Protein AF-A0A1H2PYZ9-F1 (afdb_monomer)

Mean predicted aligned error: 6.74 Å

Sequence (56 aa):
MTDNTFAQLWNAIDDLPLVFKVDLLHWDKLTDERLKTKILREGQLFYPLQQQVRSG

Solvent-accessible surface area (backbone atoms only — not comparable to full-atom values): 3942 Å² total; per-residue (Å²): 135,54,71,66,61,51,51,54,52,49,51,60,58,68,71,45,94,57,97,62,91,82,90,83,76,62,72,94,73,60,79,57,62,69,58,50,52,47,47,70,72,72,54,81,86,87,75,64,81,78,68,75,79,78,82,129

Foldseek 3Di:
DDPVVVVVVVVVQVPDPDPDDDDDDDVVPDPPPVVVVCCVVPPDDPDDPVVVPPDD

Secondary structure (DSSP, 8-state):
--HHHHHHHHHHHHTS--SS------GGG---HHHHHHHHHH---SS-GGGGGS--

Structure (mmCIF, N/CA/C/O backbone):
data_AF-A0A1H2PYZ9-F1
#
_entry.id   AF-A0A1H2PYZ9-F1
#
loop_
_atom_site.group_PDB
_atom_site.id
_atom_site.type_symbol
_atom_site.label_atom_id
_atom_site.label_alt_id
_atom_site.label_comp_id
_atom_site.label_asym_id
_atom_site.label_entity_id
_atom_site.label_seq_id
_atom_site.pdbx_PDB_ins_code
_atom_site.Cartn_x
_atom_site.Cartn_y
_atom_site.Cartn_z
_atom_site.occupancy
_atom_site.B_iso_or_equiv
_atom_site.auth_seq_id
_atom_site.auth_comp_id
_atom_site.auth_asym_id
_atom_site.auth_atom_id
_atom_site.pdbx_PDB_model_num
ATOM 1 N N . MET A 1 1 ? 12.48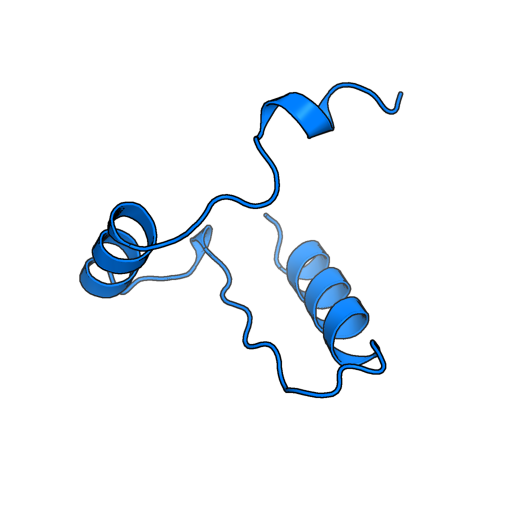0 -1.330 -2.964 1.00 75.62 1 MET A N 1
ATOM 2 C CA . MET A 1 1 ? 12.073 -2.646 -2.411 1.00 75.62 1 MET A CA 1
ATOM 3 C C . MET A 1 1 ? 12.115 -3.680 -3.533 1.00 75.62 1 MET A C 1
ATOM 5 O O . MET A 1 1 ? 11.905 -3.294 -4.673 1.00 75.62 1 MET A O 1
ATOM 9 N N . THR A 1 2 ? 12.452 -4.947 -3.258 1.00 86.88 2 THR A N 1
ATOM 10 C CA . THR A 1 2 ? 12.372 -6.004 -4.290 1.00 86.88 2 THR A CA 1
ATOM 11 C C . THR A 1 2 ? 10.973 -6.612 -4.332 1.00 86.88 2 THR A C 1
ATOM 13 O O . THR A 1 2 ? 10.276 -6.617 -3.317 1.00 86.88 2 THR A O 1
ATOM 16 N N . ASP A 1 3 ? 10.596 -7.193 -5.469 1.00 87.69 3 ASP A N 1
ATOM 17 C CA . ASP A 1 3 ? 9.292 -7.847 -5.648 1.00 87.69 3 ASP A CA 1
ATOM 18 C C . ASP A 1 3 ? 9.043 -8.965 -4.640 1.00 87.69 3 ASP A C 1
ATOM 20 O O . ASP A 1 3 ? 7.942 -9.090 -4.111 1.00 87.69 3 ASP A O 1
ATOM 24 N N . ASN A 1 4 ? 10.077 -9.751 -4.335 1.00 90.88 4 ASN A N 1
ATOM 25 C CA . ASN A 1 4 ? 9.975 -10.842 -3.372 1.00 90.88 4 ASN A CA 1
ATOM 26 C C . ASN A 1 4 ? 9.714 -10.305 -1.956 1.00 90.88 4 ASN A C 1
ATOM 28 O O . ASN A 1 4 ? 8.806 -10.766 -1.271 1.00 90.88 4 ASN A O 1
ATOM 32 N N . THR A 1 5 ? 10.447 -9.264 -1.544 1.00 88.75 5 THR A N 1
ATOM 33 C CA . THR A 1 5 ? 10.217 -8.603 -0.250 1.00 88.75 5 THR A CA 1
ATOM 34 C C . THR A 1 5 ? 8.806 -8.024 -0.158 1.00 88.75 5 THR A C 1
ATOM 36 O O . THR A 1 5 ? 8.156 -8.156 0.875 1.00 88.75 5 THR A O 1
ATOM 39 N N . PHE A 1 6 ? 8.310 -7.412 -1.237 1.00 90.06 6 PHE A N 1
ATOM 40 C CA . PHE A 1 6 ? 6.945 -6.895 -1.276 1.00 90.06 6 PHE A CA 1
ATOM 41 C C . PHE A 1 6 ? 5.906 -8.016 -1.152 1.00 90.06 6 PHE A C 1
ATOM 43 O O . PHE A 1 6 ? 4.993 -7.899 -0.342 1.00 90.06 6 PHE A O 1
ATOM 50 N N . ALA A 1 7 ? 6.059 -9.113 -1.900 1.00 90.38 7 ALA A N 1
ATOM 51 C CA . ALA A 1 7 ? 5.140 -10.250 -1.848 1.00 90.38 7 ALA A CA 1
ATOM 52 C C . ALA A 1 7 ? 5.100 -10.906 -0.457 1.00 90.38 7 ALA A C 1
ATOM 54 O O . ALA A 1 7 ? 4.028 -11.243 0.038 1.00 90.38 7 ALA A O 1
ATOM 55 N N . GLN A 1 8 ? 6.252 -11.034 0.206 1.00 92.62 8 GLN A N 1
ATOM 56 C CA . GLN A 1 8 ? 6.324 -11.538 1.580 1.00 92.62 8 GLN A CA 1
ATOM 57 C C . GLN A 1 8 ? 5.565 -10.638 2.563 1.00 92.62 8 GLN A C 1
ATOM 59 O O . GLN A 1 8 ? 4.795 -11.140 3.378 1.00 92.62 8 GLN A O 1
ATOM 64 N N . LEU A 1 9 ? 5.751 -9.316 2.472 1.00 89.50 9 LEU A N 1
ATOM 65 C CA . LEU A 1 9 ? 5.038 -8.353 3.317 1.00 89.50 9 LEU A CA 1
ATOM 66 C C . LEU A 1 9 ? 3.537 -8.333 3.025 1.00 89.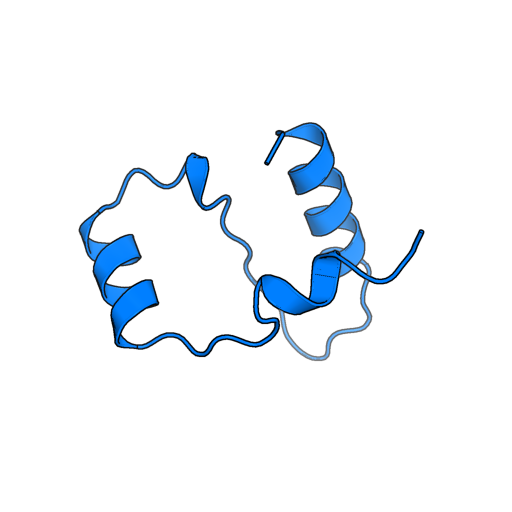50 9 LEU A C 1
ATOM 68 O O . LEU A 1 9 ? 2.743 -8.250 3.957 1.00 89.50 9 LEU A O 1
ATOM 72 N N . TRP A 1 10 ? 3.155 -8.433 1.751 1.00 90.19 10 TRP A N 1
ATOM 73 C CA . TRP A 1 10 ? 1.760 -8.536 1.340 1.00 90.19 10 TRP A CA 1
ATOM 74 C C . TRP A 1 10 ? 1.083 -9.726 2.012 1.00 90.19 10 TRP A C 1
ATOM 76 O O . TRP A 1 10 ? 0.085 -9.542 2.699 1.00 90.19 10 TRP A O 1
ATOM 86 N N . ASN A 1 11 ? 1.657 -10.924 1.865 1.00 90.75 11 ASN A N 1
ATOM 87 C CA . ASN A 1 11 ? 1.084 -12.143 2.436 1.00 90.75 11 ASN A CA 1
ATOM 88 C C . ASN A 1 11 ? 1.006 -12.059 3.964 1.00 90.75 11 ASN A C 1
ATOM 90 O O . ASN A 1 11 ? -0.016 -12.394 4.544 1.00 90.75 11 ASN A O 1
ATOM 94 N N . ALA A 1 12 ? 2.054 -11.541 4.612 1.00 91.44 12 ALA A N 1
ATOM 95 C CA . ALA A 1 12 ? 2.059 -11.384 6.061 1.00 91.44 12 ALA A CA 1
ATOM 96 C C . ALA A 1 12 ? 0.953 -10.442 6.565 1.00 91.44 12 ALA A C 1
ATOM 98 O O . ALA A 1 12 ? 0.443 -10.662 7.656 1.00 91.44 12 ALA A O 1
ATOM 99 N N . ILE A 1 13 ? 0.601 -9.399 5.803 1.00 89.25 13 ILE A N 1
ATOM 100 C CA . ILE A 1 13 ? -0.486 -8.468 6.143 1.00 89.25 13 ILE A CA 1
ATOM 101 C C . ILE A 1 13 ? -1.855 -9.081 5.837 1.00 89.25 13 ILE A C 1
ATOM 103 O O . ILE A 1 13 ? -2.782 -8.872 6.615 1.00 89.25 13 ILE A O 1
ATOM 107 N N . ASP A 1 14 ? -1.977 -9.832 4.742 1.00 87.88 14 ASP A N 1
ATOM 108 C CA . ASP A 1 14 ? -3.208 -10.540 4.367 1.00 87.88 14 ASP A CA 1
ATOM 109 C C . ASP A 1 14 ? -3.581 -11.621 5.397 1.00 87.88 14 ASP A C 1
ATOM 111 O O . ASP A 1 14 ? -4.751 -11.785 5.733 1.00 87.88 14 ASP A O 1
ATOM 115 N N . ASP A 1 15 ? -2.577 -12.281 5.981 1.00 91.69 15 ASP A N 1
ATOM 116 C CA . ASP A 1 15 ? -2.746 -13.286 7.038 1.00 91.69 15 ASP A CA 1
ATOM 117 C C . ASP A 1 15 ? -3.101 -12.685 8.415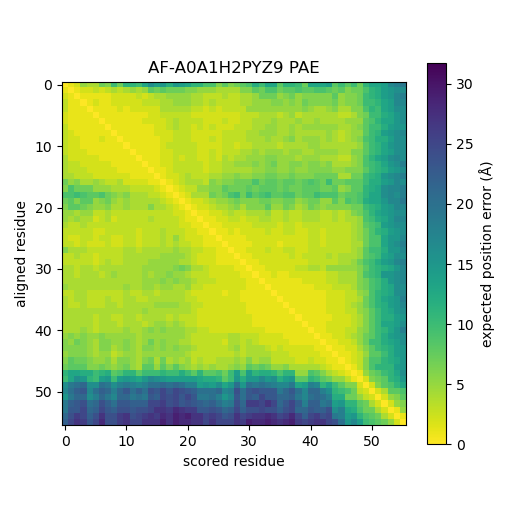 1.00 91.69 15 ASP A C 1
ATOM 119 O O . ASP A 1 15 ? -3.429 -13.421 9.354 1.00 91.69 15 ASP A O 1
ATOM 123 N N . LEU A 1 16 ? -3.029 -11.358 8.590 1.00 90.12 16 LEU A N 1
ATOM 124 C CA . LEU A 1 16 ? -3.396 -10.736 9.861 1.00 90.12 16 LEU A CA 1
ATOM 125 C C . LEU A 1 16 ? -4.916 -10.838 10.084 1.00 90.12 16 LEU A C 1
ATOM 127 O O . LEU A 1 16 ? -5.695 -10.602 9.161 1.00 90.12 16 LEU A O 1
ATOM 131 N N . PRO A 1 17 ? -5.379 -11.086 11.326 1.00 90.56 17 PRO A N 1
ATOM 132 C CA . PRO A 1 17 ? -6.801 -11.115 11.667 1.00 90.56 17 PRO A CA 1
ATOM 133 C C . PRO A 1 17 ? -7.368 -9.689 11.756 1.00 90.56 17 PRO A C 1
ATOM 135 O O . PRO A 1 17 ? -7.830 -9.235 12.8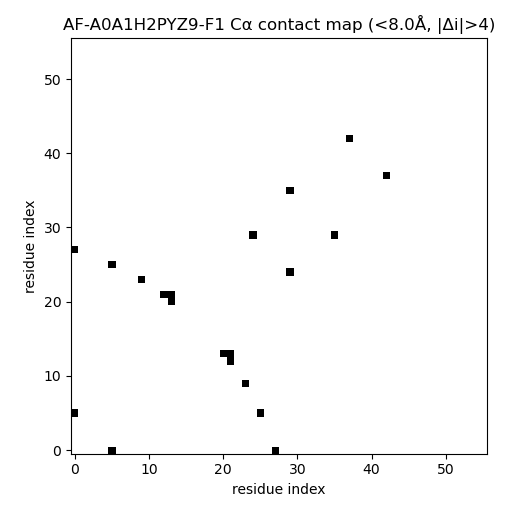06 1.00 90.56 17 PRO A O 1
ATOM 138 N N . LEU A 1 18 ? -7.272 -8.939 10.663 1.00 84.69 18 LEU A N 1
ATOM 139 C CA . LEU A 1 18 ? -7.732 -7.566 10.586 1.00 84.69 18 LEU A CA 1
ATOM 140 C C . LEU A 1 18 ? -9.250 -7.548 10.456 1.00 84.69 18 LEU A C 1
ATOM 142 O O . LEU A 1 18 ? -9.849 -8.273 9.666 1.00 84.69 18 LEU A O 1
ATOM 146 N N . VAL A 1 19 ? -9.880 -6.654 11.214 1.00 88.44 19 VAL A N 1
ATOM 147 C CA . VAL A 1 19 ? -11.330 -6.425 11.132 1.00 88.44 19 VAL A CA 1
ATOM 148 C C . VAL A 1 19 ? -11.714 -5.798 9.781 1.00 88.44 19 VAL A C 1
ATOM 150 O O . VAL A 1 19 ? -12.874 -5.835 9.378 1.00 88.44 19 VAL A O 1
ATOM 153 N N . PHE A 1 20 ? -10.742 -5.224 9.068 1.00 83.88 20 PHE A N 1
ATOM 154 C CA . PHE A 1 20 ? -10.914 -4.585 7.771 1.00 83.88 20 PHE A CA 1
ATOM 155 C C . PHE A 1 20 ? -9.754 -4.913 6.830 1.00 83.88 20 PHE A C 1
ATOM 157 O O . PHE A 1 20 ? -8.622 -5.125 7.260 1.00 83.88 20 PHE A O 1
ATOM 164 N N . LYS A 1 21 ? -10.045 -4.905 5.527 1.00 83.31 21 LYS A N 1
ATOM 165 C CA . LYS A 1 21 ? -9.043 -5.109 4.481 1.00 83.31 21 LYS A CA 1
ATOM 166 C C . LYS A 1 21 ? -8.049 -3.947 4.456 1.00 83.31 21 LYS A C 1
ATOM 168 O O . LYS A 1 21 ? -8.449 -2.784 4.521 1.00 83.31 21 LYS A O 1
ATOM 173 N N . VAL A 1 22 ? -6.771 -4.269 4.291 1.00 87.81 22 VAL A N 1
ATOM 174 C CA . VAL A 1 22 ? -5.707 -3.294 4.038 1.00 87.81 22 VAL A CA 1
ATOM 175 C C . VAL A 1 22 ? -5.226 -3.464 2.605 1.00 87.81 22 VAL A C 1
ATOM 177 O O . VAL A 1 22 ? -4.747 -4.528 2.227 1.00 87.81 22 VAL A O 1
ATOM 180 N N . ASP A 1 23 ? -5.360 -2.411 1.801 1.00 88.25 23 ASP A N 1
ATOM 181 C CA . ASP A 1 23 ? -4.800 -2.379 0.453 1.00 88.25 23 ASP A CA 1
ATOM 182 C C . ASP A 1 23 ? -3.359 -1.860 0.500 1.00 88.25 23 ASP A C 1
ATOM 184 O O . ASP A 1 23 ? -3.063 -0.831 1.113 1.00 88.25 23 ASP A O 1
ATOM 188 N N . LEU A 1 24 ? -2.457 -2.571 -0.172 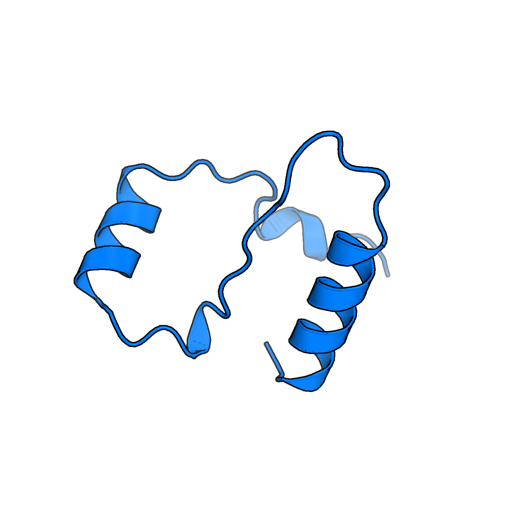1.00 89.19 24 LEU A N 1
ATOM 189 C CA . LEU A 1 24 ? -1.038 -2.237 -0.246 1.00 89.19 24 LEU A CA 1
ATOM 190 C C . LEU A 1 24 ? -0.671 -1.829 -1.671 1.00 89.19 24 LEU A C 1
ATOM 192 O O . LEU A 1 24 ? -1.228 -2.320 -2.651 1.00 89.19 24 LEU A O 1
ATOM 196 N N . LEU A 1 25 ? 0.304 -0.935 -1.799 1.00 90.69 25 LEU A N 1
ATOM 197 C CA . LEU A 1 25 ? 0.826 -0.490 -3.087 1.00 90.69 25 LEU A CA 1
ATOM 198 C C . LEU A 1 25 ? 2.345 -0.600 -3.081 1.00 90.69 25 LEU A C 1
ATOM 200 O O . LEU A 1 25 ? 3.006 -0.180 -2.130 1.00 90.69 25 LEU A O 1
ATOM 204 N N . HIS A 1 26 ? 2.914 -1.121 -4.166 1.00 91.12 26 HIS A N 1
ATOM 205 C CA . HIS A 1 26 ? 4.359 -1.121 -4.343 1.00 91.12 26 HIS A CA 1
ATOM 206 C C . HIS A 1 26 ? 4.812 0.271 -4.792 1.00 91.12 26 HIS A C 1
ATOM 208 O O . HIS A 1 26 ? 4.731 0.602 -5.974 1.00 91.12 26 HIS A O 1
ATOM 214 N N . TRP A 1 27 ? 5.321 1.077 -3.857 1.00 90.38 27 TRP A N 1
ATOM 215 C CA . TRP A 1 27 ? 5.666 2.485 -4.101 1.00 90.38 27 TRP A CA 1
ATOM 216 C C . TRP A 1 27 ? 6.569 2.694 -5.325 1.00 90.38 27 TRP A C 1
ATOM 218 O O . TRP A 1 27 ? 6.239 3.490 -6.202 1.00 90.38 27 TRP A O 1
ATOM 228 N N . ASP A 1 28 ? 7.648 1.911 -5.442 1.00 88.69 28 ASP A N 1
ATOM 229 C CA . ASP A 1 28 ? 8.617 2.056 -6.544 1.00 88.69 28 ASP A CA 1
ATOM 230 C C . ASP A 1 28 ? 8.041 1.697 -7.926 1.00 88.69 28 ASP A C 1
ATOM 232 O O . ASP A 1 28 ? 8.601 2.082 -8.949 1.00 88.69 28 ASP A O 1
ATOM 236 N N . LYS A 1 29 ? 6.925 0.959 -7.967 1.00 91.56 29 LYS A N 1
ATOM 237 C CA . LYS A 1 29 ? 6.253 0.536 -9.203 1.00 91.56 29 LYS A CA 1
ATOM 238 C C . LYS A 1 29 ? 4.993 1.336 -9.501 1.00 91.56 29 LYS A C 1
ATOM 240 O O . LYS A 1 29 ? 4.389 1.146 -10.553 1.00 91.56 29 LYS A O 1
ATOM 245 N N . LEU A 1 30 ? 4.575 2.212 -8.591 1.00 93.19 30 LEU A N 1
ATOM 246 C CA . LEU A 1 30 ? 3.429 3.069 -8.824 1.00 93.19 30 LEU A CA 1
ATOM 247 C C . LEU A 1 30 ? 3.799 4.077 -9.918 1.00 93.19 30 LEU A C 1
ATOM 249 O O . LEU A 1 30 ? 4.727 4.859 -9.747 1.00 93.19 30 LEU A O 1
ATOM 253 N N . THR A 1 31 ? 3.102 4.057 -11.049 1.00 94.94 31 THR A N 1
ATOM 254 C CA . THR A 1 31 ? 3.357 4.983 -12.169 1.00 94.94 31 THR A CA 1
ATOM 255 C C . THR A 1 31 ? 2.410 6.182 -12.174 1.00 94.94 31 THR A C 1
ATOM 257 O O . THR A 1 31 ? 2.615 7.127 -12.929 1.00 94.94 31 THR A O 1
ATOM 260 N N . ASP A 1 32 ? 1.358 6.152 -11.352 1.00 96.56 32 ASP A N 1
ATOM 261 C CA . ASP A 1 32 ? 0.418 7.262 -11.218 1.00 96.56 32 ASP A CA 1
ATOM 262 C C . ASP A 1 32 ? 1.005 8.358 -10.315 1.00 96.56 32 ASP A C 1
ATOM 264 O O . ASP A 1 32 ? 0.934 8.310 -9.083 1.00 96.56 32 ASP A O 1
ATOM 268 N N . GLU A 1 33 ? 1.584 9.373 -10.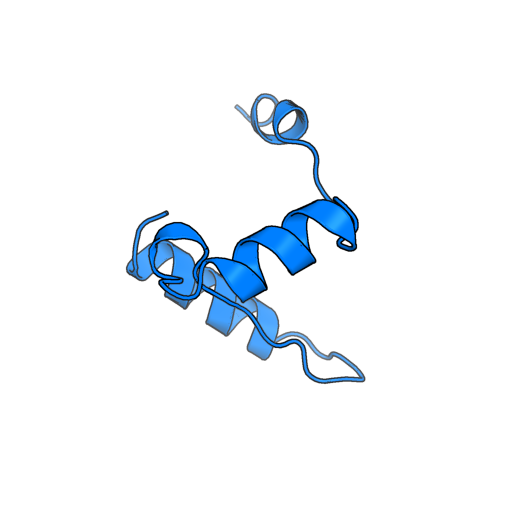953 1.00 95.62 33 GLU A N 1
ATOM 269 C CA . GLU A 1 33 ? 2.206 10.515 -10.279 1.00 95.62 33 GLU A CA 1
ATOM 270 C C . GLU A 1 33 ? 1.199 11.399 -9.525 1.00 95.62 33 GLU A C 1
ATOM 272 O O . GLU A 1 33 ? 1.530 12.002 -8.495 1.00 95.62 33 GLU A O 1
ATOM 277 N N . ARG A 1 34 ? -0.062 11.452 -9.977 1.00 96.38 34 ARG A N 1
ATOM 278 C CA . ARG A 1 34 ? -1.113 12.196 -9.272 1.00 96.38 34 ARG A CA 1
ATOM 279 C C . ARG A 1 34 ? -1.451 11.502 -7.958 1.00 96.38 34 ARG A C 1
ATOM 281 O O . ARG A 1 34 ? -1.596 12.176 -6.935 1.00 96.38 34 ARG A O 1
ATOM 288 N N . LEU A 1 35 ? -1.547 10.173 -7.974 1.00 94.75 35 LEU A N 1
ATOM 289 C CA . LEU A 1 35 ? -1.771 9.386 -6.767 1.00 94.75 35 LEU A CA 1
ATOM 290 C C . LEU A 1 35 ? -0.588 9.501 -5.800 1.00 94.75 35 LEU A C 1
ATOM 292 O O . LEU A 1 35 ? -0.814 9.771 -4.621 1.00 94.75 35 LEU A O 1
ATOM 296 N N . LYS A 1 36 ? 0.659 9.405 -6.285 1.00 95.25 36 LYS A N 1
ATOM 297 C CA . LYS A 1 36 ? 1.854 9.641 -5.449 1.00 95.25 36 LYS A CA 1
ATOM 298 C C . LYS A 1 36 ? 1.814 10.999 -4.758 1.00 95.25 36 LYS A C 1
ATOM 300 O O . LYS A 1 36 ? 2.003 11.081 -3.547 1.00 95.25 36 LYS A O 1
ATOM 305 N N . THR A 1 37 ? 1.519 12.055 -5.515 1.00 96.38 37 THR A N 1
ATOM 306 C CA . THR A 1 37 ? 1.443 13.422 -4.980 1.00 96.38 37 THR A CA 1
ATOM 307 C C . THR A 1 37 ? 0.372 13.536 -3.899 1.00 96.38 37 THR A C 1
ATOM 309 O O . THR A 1 37 ? 0.598 14.150 -2.857 1.00 96.38 37 THR A O 1
ATOM 312 N N . LYS A 1 38 ? -0.793 12.914 -4.118 1.00 96.31 38 LYS A N 1
ATOM 313 C CA . LYS A 1 38 ? -1.868 12.888 -3.125 1.00 96.31 38 LYS A CA 1
ATOM 314 C C . LYS A 1 38 ? -1.441 12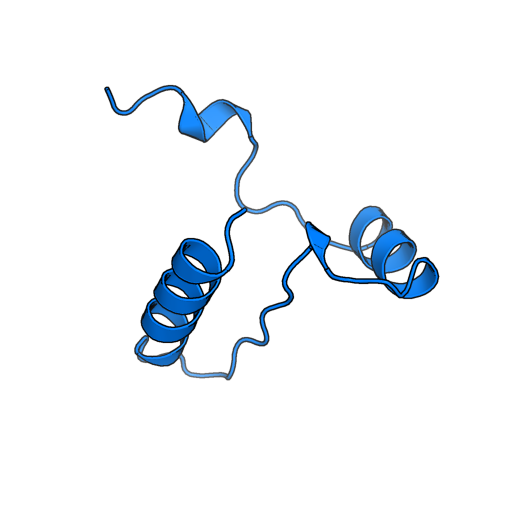.151 -1.852 1.00 96.31 38 LYS A C 1
ATOM 316 O O . LYS A 1 38 ? -1.636 12.691 -0.769 1.00 96.31 38 LYS A O 1
ATOM 321 N N . ILE A 1 39 ? -0.821 10.974 -1.981 1.00 94.38 39 ILE A N 1
ATOM 322 C CA . ILE A 1 39 ? -0.321 10.183 -0.843 1.00 94.38 39 ILE A CA 1
ATOM 323 C C . ILE A 1 39 ? 0.699 10.985 -0.029 1.00 94.38 39 ILE A C 1
ATOM 325 O O . ILE A 1 39 ? 0.601 11.018 1.190 1.00 94.38 39 ILE A O 1
ATOM 329 N N . LEU A 1 40 ? 1.641 11.675 -0.678 1.00 92.94 40 LEU A N 1
ATOM 330 C CA . LEU A 1 40 ? 2.646 12.481 0.026 1.00 92.94 40 LEU A CA 1
ATOM 331 C C . LEU A 1 40 ? 2.049 13.701 0.738 1.00 92.94 40 LEU A C 1
ATOM 333 O O . LEU A 1 40 ? 2.561 14.111 1.775 1.00 92.94 40 LEU A O 1
ATOM 337 N N . ARG A 1 41 ? 0.987 14.297 0.183 1.00 96.38 41 ARG A N 1
ATOM 338 C CA . ARG A 1 41 ? 0.344 15.489 0.752 1.00 96.38 41 ARG A CA 1
ATOM 339 C C . ARG A 1 41 ? -0.612 15.165 1.897 1.00 96.38 41 ARG A C 1
ATOM 341 O O . ARG A 1 41 ? -0.708 15.938 2.843 1.00 96.38 41 ARG A O 1
ATOM 348 N N . GLU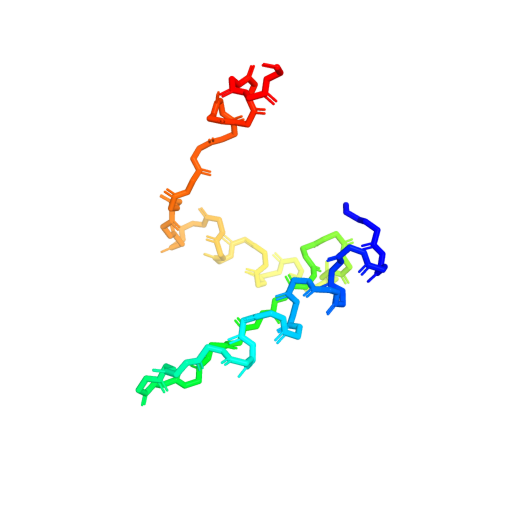 A 1 42 ? -1.378 14.090 1.757 1.00 97.06 42 GLU A N 1
ATOM 349 C CA . GLU A 1 42 ? -2.514 13.774 2.635 1.00 97.06 42 GLU A CA 1
ATOM 350 C C . GLU A 1 42 ? -2.268 12.543 3.512 1.00 97.06 42 GLU A C 1
ATOM 352 O O . GLU A 1 42 ? -3.013 12.305 4.460 1.00 97.06 42 GLU A O 1
ATOM 357 N N . GLY A 1 43 ? -1.254 11.740 3.192 1.00 92.50 43 GLY A N 1
ATOM 358 C CA . GLY A 1 43 ? -0.918 10.534 3.933 1.00 92.50 43 GLY A CA 1
ATOM 359 C C . GLY A 1 43 ? -0.276 10.831 5.284 1.00 92.50 43 GLY A C 1
ATOM 360 O O . GLY A 1 43 ? 0.349 11.870 5.499 1.00 92.50 43 GLY A O 1
ATOM 361 N N . GLN A 1 44 ? -0.398 9.867 6.192 1.00 93.19 44 GLN A N 1
ATOM 362 C CA . GLN A 1 44 ? 0.246 9.899 7.497 1.00 93.19 44 GLN A CA 1
ATOM 363 C C . GLN A 1 44 ? 1.414 8.913 7.530 1.00 93.19 44 GLN A C 1
ATOM 365 O O . GLN A 1 44 ? 1.278 7.750 7.149 1.00 93.19 44 GLN A O 1
ATOM 370 N N . LEU A 1 45 ? 2.571 9.375 8.005 1.00 89.00 45 LEU A N 1
ATOM 371 C CA . LEU A 1 45 ? 3.742 8.527 8.192 1.00 89.00 45 LEU A CA 1
ATOM 372 C C . LEU A 1 45 ? 3.614 7.745 9.504 1.00 89.00 45 LEU A C 1
ATOM 374 O O . LEU A 1 45 ? 3.604 8.342 10.579 1.00 89.00 45 LEU A O 1
ATOM 378 N N . PHE A 1 46 ? 3.546 6.417 9.414 1.00 85.94 46 PHE A N 1
ATOM 379 C CA . PHE A 1 46 ? 3.487 5.539 10.589 1.00 85.94 46 PHE A CA 1
ATOM 380 C C . PHE A 1 46 ? 4.877 5.187 11.135 1.00 85.94 46 PHE A C 1
ATOM 382 O O . PHE A 1 46 ? 5.074 5.186 12.347 1.00 85.94 46 PHE A O 1
ATOM 389 N N . TYR A 1 47 ? 5.850 4.939 10.251 1.00 81.88 47 TYR A N 1
ATOM 390 C CA . TYR A 1 47 ? 7.210 4.538 10.619 1.00 81.88 47 TYR A CA 1
ATOM 391 C C . TYR A 1 47 ? 8.241 5.461 9.954 1.00 81.88 47 TYR A C 1
ATOM 393 O O . TYR A 1 47 ? 8.437 5.380 8.738 1.00 81.88 47 TYR A O 1
ATOM 401 N N . PRO A 1 48 ? 8.900 6.364 10.702 1.00 78.56 48 PRO A N 1
ATOM 402 C CA . PRO A 1 48 ? 9.946 7.212 10.146 1.00 78.56 48 PRO A CA 1
ATOM 403 C C . PRO A 1 48 ? 11.196 6.394 9.800 1.00 78.56 48 PRO A C 1
ATOM 405 O O . PRO A 1 48 ? 11.619 5.525 10.562 1.00 78.56 48 PRO A O 1
ATOM 408 N N . LEU A 1 49 ? 11.831 6.722 8.668 1.00 69.19 49 LEU A N 1
ATOM 409 C CA . LEU A 1 49 ? 13.006 6.023 8.119 1.00 69.19 49 LEU A CA 1
ATOM 410 C C . LEU A 1 49 ? 14.174 5.874 9.118 1.00 69.19 49 LEU A C 1
ATOM 412 O O . LEU A 1 49 ? 14.979 4.956 8.987 1.00 69.19 49 LEU A O 1
ATOM 416 N N . GLN A 1 50 ? 14.263 6.721 10.152 1.00 59.28 50 GLN A N 1
ATOM 417 C CA . GLN A 1 50 ? 15.308 6.617 11.180 1.00 59.28 50 GLN A CA 1
ATOM 418 C C . GLN A 1 50 ? 15.149 5.420 12.138 1.00 59.28 50 GLN A C 1
ATOM 420 O O . GLN A 1 50 ? 16.112 5.062 12.815 1.00 59.28 50 GLN A O 1
ATOM 425 N N . GLN A 1 51 ? 13.982 4.771 12.203 1.00 51.59 51 GLN A N 1
ATOM 426 C CA . GLN A 1 51 ? 13.758 3.631 13.106 1.00 51.59 51 GLN A CA 1
ATOM 427 C C . GLN A 1 51 ? 14.273 2.287 12.562 1.00 51.59 51 GLN A C 1
ATOM 429 O O . GLN A 1 51 ? 14.339 1.322 13.316 1.00 51.59 51 GLN A O 1
ATOM 434 N N . GLN A 1 52 ? 14.715 2.211 11.301 1.00 52.12 52 GLN A N 1
ATOM 435 C CA . GLN A 1 52 ? 15.253 0.970 10.717 1.00 52.12 52 GLN A CA 1
ATOM 436 C C . GLN A 1 52 ? 16.753 0.730 11.001 1.00 52.12 52 GLN A C 1
ATOM 438 O O . GLN A 1 52 ? 17.272 -0.324 10.654 1.00 52.12 52 GLN A O 1
ATOM 443 N N . VAL A 1 53 ? 17.460 1.668 11.655 1.00 47.31 53 VAL A N 1
ATOM 444 C CA . VAL A 1 53 ? 18.926 1.594 11.891 1.00 47.31 53 VAL A CA 1
ATOM 445 C C . VAL A 1 53 ? 19.299 1.010 13.270 1.00 47.31 53 VAL A C 1
ATOM 447 O O . VAL A 1 53 ? 20.474 0.890 13.600 1.00 47.31 53 VAL A O 1
ATOM 450 N N . ARG A 1 54 ? 18.335 0.602 14.107 1.00 45.31 54 ARG A N 1
ATOM 451 C CA . ARG A 1 54 ? 18.628 0.008 15.429 1.00 45.31 54 ARG A CA 1
ATOM 452 C C . ARG A 1 54 ? 17.950 -1.339 15.627 1.00 45.31 54 ARG A C 1
ATOM 454 O O . ARG A 1 54 ? 17.063 -1.488 16.457 1.00 45.31 54 ARG A O 1
ATOM 461 N N . SER A 1 55 ? 18.384 -2.322 14.856 1.00 47.22 55 SER A N 1
ATOM 462 C CA . SER A 1 55 ? 18.261 -3.748 15.178 1.00 47.22 55 SER A CA 1
ATOM 463 C C . SER A 1 55 ? 19.366 -4.470 14.406 1.00 47.22 55 SER A C 1
ATOM 465 O O . SER A 1 55 ? 19.120 -5.057 13.357 1.00 47.22 55 SER A O 1
ATOM 467 N N . GLY A 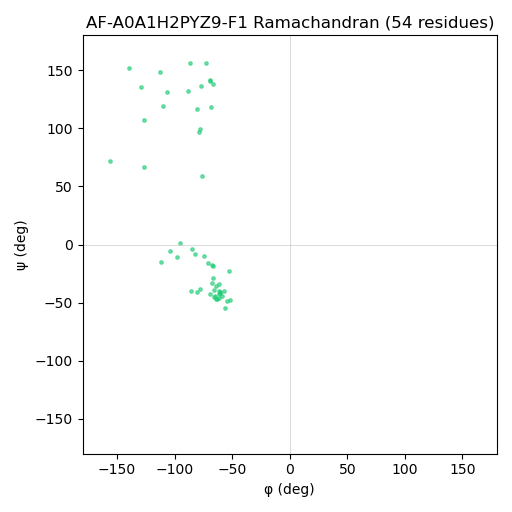1 56 ? 20.601 -4.277 14.870 1.00 42.69 56 GLY A N 1
ATOM 468 C CA . GLY A 1 56 ? 21.767 -5.080 14.505 1.00 42.69 56 GLY A CA 1
ATOM 469 C C . GLY A 1 56 ? 22.156 -5.964 15.676 1.00 42.69 56 GLY A C 1
ATOM 470 O O . GLY A 1 56 ? 21.782 -5.593 16.815 1.00 42.69 56 GLY A O 1
#

Organism: NCBI:txid44574

InterPro domains:
  IPR043519 Nucleotidyltransferase superfamily [G3DSA:3.30.460.10] (1-55)

pLDDT: mean 84.79, std 14.43, range [42.69, 97.06]

Radius of gyration: 13.5 Å; Cα contacts (8 Å, |Δi|>4): 10; chains: 1; bounding box: 33×29×28 Å